Protein AF-A0A7S0Q5D0-F1 (afdb_monomer_lite)

Organism: NCBI:txid221442

Radius of gyration: 21.74 Å; chains: 1; bounding box: 56×38×65 Å

Structure (mmCIF, N/CA/C/O backbone):
data_AF-A0A7S0Q5D0-F1
#
_entry.id   AF-A0A7S0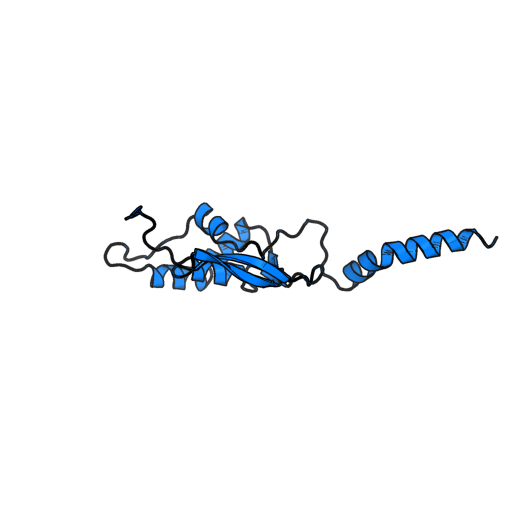Q5D0-F1
#
loop_
_atom_site.group_PDB
_atom_site.id
_atom_site.type_symbol
_atom_site.label_atom_id
_atom_site.label_alt_id
_atom_site.label_comp_id
_atom_site.label_asym_id
_atom_site.label_entity_id
_atom_site.label_seq_id
_atom_site.pdbx_PDB_ins_code
_atom_site.Cartn_x
_atom_site.Cartn_y
_atom_site.Cartn_z
_atom_site.occupancy
_atom_site.B_iso_or_equiv
_atom_site.auth_seq_id
_atom_site.auth_comp_id
_atom_site.auth_asym_id
_atom_site.auth_atom_id
_atom_site.pdbx_PDB_model_num
ATOM 1 N N . VAL A 1 1 ? -14.064 -23.332 18.599 1.00 36.97 1 VAL A N 1
ATOM 2 C CA . VAL A 1 1 ? -14.064 -22.155 19.502 1.00 36.97 1 VAL A CA 1
ATOM 3 C C . VAL A 1 1 ? -12.628 -21.680 19.662 1.00 36.97 1 VAL A C 1
ATOM 5 O O . VAL A 1 1 ? -11.908 -22.211 20.491 1.00 36.97 1 VAL A O 1
ATOM 8 N N . VAL A 1 2 ? -12.196 -20.737 18.822 1.00 27.91 2 VAL A N 1
ATOM 9 C CA . VAL A 1 2 ? -10.916 -20.027 18.974 1.00 27.91 2 VAL A CA 1
ATOM 10 C C . VAL A 1 2 ? -11.267 -18.550 19.072 1.00 27.91 2 VAL A C 1
ATOM 12 O O . VAL A 1 2 ? -11.363 -17.836 18.081 1.00 27.91 2 VAL A O 1
ATOM 15 N N . ALA A 1 3 ? -11.594 -18.129 20.289 1.00 37.66 3 ALA A N 1
ATOM 16 C CA . ALA A 1 3 ? -11.784 -16.732 20.627 1.00 37.66 3 ALA A CA 1
ATOM 17 C C . ALA A 1 3 ? -10.475 -16.237 21.245 1.00 37.66 3 ALA A C 1
ATOM 19 O O . ALA A 1 3 ? -10.245 -16.427 22.437 1.00 37.66 3 ALA A O 1
ATOM 20 N N . THR A 1 4 ? -9.622 -15.609 20.434 1.00 31.86 4 THR A N 1
ATOM 21 C CA . THR A 1 4 ? -8.373 -15.005 20.916 1.00 31.86 4 THR A CA 1
ATOM 22 C C . THR A 1 4 ? -8.216 -13.601 20.329 1.00 31.86 4 THR A C 1
ATOM 24 O O . THR A 1 4 ? -7.584 -13.397 19.306 1.00 31.86 4 THR A O 1
ATOM 27 N N . ILE A 1 5 ? -8.879 -12.631 20.966 1.00 34.00 5 ILE A N 1
ATOM 28 C CA . ILE A 1 5 ? -8.417 -11.244 21.184 1.00 34.00 5 ILE A CA 1
ATOM 29 C C . ILE A 1 5 ? -7.699 -10.557 19.988 1.00 34.00 5 ILE A C 1
ATOM 31 O O . ILE A 1 5 ? -6.670 -9.916 20.153 1.00 34.00 5 ILE A O 1
ATOM 35 N N . HIS A 1 6 ? -8.281 -10.596 18.789 1.00 37.00 6 HIS A N 1
ATOM 36 C CA . HIS A 1 6 ? -8.006 -9.636 17.705 1.00 37.00 6 HIS A CA 1
ATOM 37 C C . HIS A 1 6 ? -9.290 -8.878 17.363 1.00 37.00 6 HIS A C 1
ATOM 39 O O . HIS A 1 6 ? -9.755 -8.852 16.228 1.00 37.00 6 HIS A O 1
ATOM 45 N N . ALA A 1 7 ? -9.915 -8.282 18.381 1.00 41.25 7 ALA A N 1
ATOM 46 C CA . ALA A 1 7 ? -11.093 -7.448 18.194 1.00 41.25 7 ALA A CA 1
ATOM 47 C C . ALA A 1 7 ? -10.728 -6.180 17.393 1.00 41.25 7 ALA A C 1
ATOM 49 O O . ALA A 1 7 ? -10.321 -5.160 17.954 1.00 41.25 7 ALA A O 1
ATOM 50 N N . GLN A 1 8 ? -10.890 -6.319 16.074 1.00 52.19 8 GLN A N 1
ATOM 51 C CA . GLN A 1 8 ? -11.336 -5.329 15.096 1.00 52.19 8 GLN A CA 1
ATOM 52 C C . GLN A 1 8 ? -10.468 -4.075 14.963 1.00 52.19 8 GLN A C 1
ATOM 54 O O . GLN A 1 8 ? -10.854 -2.972 15.347 1.00 52.19 8 GLN A O 1
ATOM 59 N N . VAL A 1 9 ? -9.305 -4.231 14.333 1.00 58.31 9 VAL A N 1
ATOM 60 C CA . VAL A 1 9 ? -8.828 -3.186 13.422 1.00 58.31 9 VAL A CA 1
ATOM 61 C C . VAL A 1 9 ? -9.192 -3.682 12.036 1.00 58.31 9 VAL A C 1
ATOM 63 O O . VAL A 1 9 ? -8.675 -4.710 11.609 1.00 58.31 9 VAL A O 1
ATOM 66 N N . ASP A 1 10 ? -10.130 -3.007 11.378 1.00 67.31 10 ASP A N 1
ATOM 67 C CA . ASP A 1 10 ? -10.406 -3.284 9.976 1.00 67.31 10 ASP A CA 1
ATOM 68 C C . ASP A 1 10 ? -9.189 -2.846 9.152 1.00 67.31 10 ASP A C 1
ATOM 70 O O . ASP A 1 10 ? -8.950 -1.657 8.916 1.00 67.31 10 ASP A O 1
ATOM 74 N N . TYR A 1 11 ? -8.370 -3.827 8.780 1.00 81.44 11 TYR A N 1
ATOM 75 C CA . TYR A 1 11 ? -7.181 -3.606 7.974 1.00 81.44 11 TYR A CA 1
ATOM 76 C C . TYR A 1 11 ? -7.518 -3.279 6.520 1.00 81.44 11 TYR A C 1
ATOM 78 O O . TYR A 1 11 ? -6.618 -2.842 5.806 1.00 81.44 11 TYR A O 1
ATOM 86 N N . ALA A 1 12 ? -8.780 -3.396 6.085 1.00 85.12 12 ALA A N 1
ATOM 87 C CA . ALA A 1 12 ? -9.179 -3.040 4.729 1.00 85.12 12 ALA A CA 1
ATOM 88 C C . ALA A 1 12 ? -8.857 -1.574 4.418 1.00 85.12 12 ALA A C 1
ATOM 90 O O . ALA A 1 12 ? -8.294 -1.295 3.369 1.00 85.12 12 ALA A O 1
ATOM 91 N N . ILE A 1 13 ? -9.088 -0.646 5.356 1.00 90.50 13 ILE A N 1
ATOM 92 C CA . ILE A 1 13 ? -8.782 0.787 5.163 1.00 90.50 13 ILE A CA 1
ATOM 93 C C . ILE A 1 13 ? -7.270 1.026 5.032 1.00 90.50 13 ILE A C 1
ATOM 95 O O . ILE A 1 13 ? -6.822 1.892 4.280 1.00 90.50 13 ILE A O 1
ATOM 99 N N . VAL A 1 14 ? -6.462 0.269 5.778 1.00 91.25 14 VAL A N 1
ATOM 100 C CA . VAL A 1 14 ? -4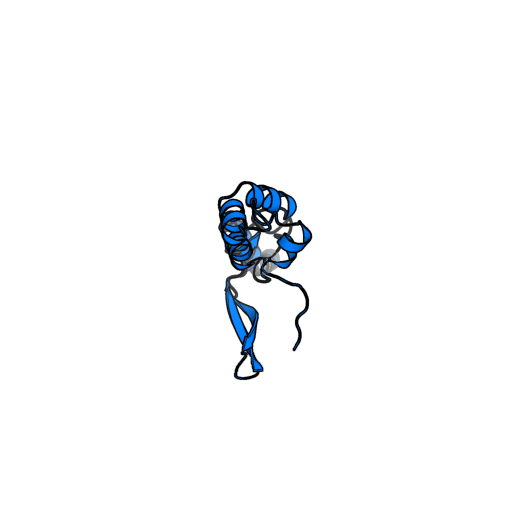.998 0.386 5.729 1.00 91.25 14 VAL A CA 1
ATOM 101 C C . VAL A 1 14 ? -4.457 -0.244 4.444 1.00 91.25 14 VAL A C 1
ATOM 103 O O . VAL A 1 14 ? -3.575 0.327 3.809 1.00 91.25 14 VAL A O 1
ATOM 106 N N . SER A 1 15 ? -5.022 -1.377 4.029 1.00 89.69 15 SER A N 1
ATOM 107 C CA . SER A 1 15 ? -4.735 -2.012 2.743 1.00 89.69 15 SER A CA 1
ATOM 108 C C . SER A 1 15 ? -5.133 -1.099 1.578 1.00 89.69 15 SER A C 1
ATOM 110 O O . SER A 1 15 ? -4.353 -0.911 0.650 1.00 89.69 15 SER A O 1
ATOM 112 N N . GLU A 1 16 ? -6.288 -0.435 1.649 1.00 92.06 16 GLU A N 1
ATOM 113 C CA . GLU A 1 16 ? -6.737 0.550 0.658 1.00 92.06 16 GLU A CA 1
ATOM 114 C C . GLU A 1 16 ? -5.739 1.710 0.541 1.00 92.06 16 GLU A C 1
ATOM 116 O O . GLU A 1 16 ? -5.366 2.094 -0.565 1.00 92.06 16 GLU A O 1
ATOM 121 N N . PHE A 1 17 ? -5.226 2.220 1.668 1.00 94.69 17 PHE A N 1
ATOM 122 C CA . PHE A 1 17 ? -4.152 3.214 1.649 1.00 94.69 17 PHE A CA 1
ATOM 123 C C . PHE A 1 17 ? -2.908 2.689 0.926 1.00 94.69 17 PHE A C 1
ATOM 125 O O . PHE A 1 17 ? -2.362 3.391 0.079 1.00 94.69 17 PHE A O 1
ATOM 132 N N . TRP A 1 18 ? -2.474 1.466 1.229 1.00 93.19 18 TRP A N 1
ATOM 133 C CA . TRP A 1 18 ? -1.308 0.848 0.601 1.00 93.19 18 TRP A CA 1
ATOM 134 C C . TRP A 1 18 ? -1.454 0.720 -0.925 1.00 93.19 18 TRP A C 1
ATOM 136 O O . TRP A 1 18 ? -0.474 0.930 -1.642 1.00 93.19 18 TRP A O 1
ATOM 146 N N . HIS A 1 19 ? -2.663 0.465 -1.429 1.00 92.06 19 HIS A N 1
ATOM 147 C CA . HIS A 1 19 ? -2.967 0.416 -2.865 1.00 92.06 19 HIS A CA 1
ATOM 148 C C . HIS A 1 19 ? -3.274 1.785 -3.490 1.00 92.06 19 HIS A C 1
ATOM 150 O O . HIS A 1 19 ? -3.425 1.875 -4.706 1.00 92.06 19 HIS A O 1
ATOM 156 N N . SER A 1 20 ? -3.364 2.848 -2.690 1.00 93.62 20 SER A N 1
ATOM 157 C CA . SER A 1 20 ? -3.579 4.203 -3.196 1.00 93.62 20 SER A CA 1
ATOM 158 C C . SER A 1 20 ? -2.301 4.799 -3.783 1.00 93.62 20 SER A C 1
ATOM 160 O O . SER A 1 20 ? -1.189 4.462 -3.366 1.00 93.62 20 SER A O 1
ATOM 162 N N . ASP A 1 21 ? -2.464 5.781 -4.668 1.00 91.38 21 ASP A N 1
ATOM 163 C CA . ASP A 1 21 ? -1.346 6.504 -5.288 1.00 91.38 21 ASP A CA 1
ATOM 164 C C . ASP A 1 21 ? -0.511 7.320 -4.282 1.00 91.38 21 ASP A C 1
ATOM 166 O O . ASP A 1 21 ? 0.610 7.737 -4.577 1.00 91.38 21 ASP A O 1
ATOM 170 N N . LEU A 1 22 ? -1.014 7.502 -3.053 1.00 92.38 22 LEU A N 1
ATOM 171 C CA . LEU A 1 22 ? -0.252 8.101 -1.953 1.00 92.38 22 LEU A CA 1
ATOM 172 C C . LEU A 1 22 ? 0.852 7.175 -1.428 1.00 92.38 22 LEU A C 1
ATOM 174 O O . LEU A 1 22 ? 1.857 7.661 -0.908 1.00 92.38 22 LEU A O 1
ATOM 178 N N . ALA A 1 23 ? 0.651 5.858 -1.505 1.00 92.00 23 ALA A N 1
ATOM 179 C CA . ALA A 1 23 ? 1.546 4.868 -0.913 1.00 92.00 23 ALA A CA 1
ATOM 180 C C . ALA A 1 23 ? 2.311 4.058 -1.957 1.00 92.00 23 ALA A C 1
ATOM 182 O O . ALA A 1 23 ? 3.446 3.649 -1.701 1.00 92.00 23 ALA A O 1
ATOM 183 N N . SER A 1 24 ? 1.709 3.820 -3.118 1.00 91.25 24 SER A N 1
ATOM 184 C CA . SER A 1 24 ? 2.317 3.024 -4.173 1.00 91.25 24 SER A CA 1
ATOM 185 C C . SER A 1 24 ? 1.854 3.453 -5.556 1.00 91.25 24 SER A C 1
ATOM 187 O O . SER A 1 24 ? 0.776 4.011 -5.709 1.00 91.25 24 SER A O 1
ATOM 189 N N . VAL A 1 25 ? 2.643 3.140 -6.574 1.00 88.00 25 VAL A N 1
ATOM 190 C CA . VAL A 1 25 ? 2.320 3.342 -7.992 1.00 88.00 25 VAL A CA 1
ATOM 191 C C . VAL A 1 25 ? 2.412 2.010 -8.735 1.00 88.00 25 VAL A C 1
ATOM 193 O O . VAL A 1 25 ? 3.092 1.105 -8.245 1.00 88.00 25 VAL A O 1
ATOM 196 N N . PRO A 1 26 ? 1.760 1.852 -9.898 1.00 83.81 26 PRO A N 1
ATOM 197 C CA . PRO A 1 26 ? 1.950 0.669 -10.733 1.00 83.81 26 PRO A CA 1
ATOM 198 C C . PRO A 1 26 ? 3.436 0.398 -11.015 1.00 83.81 26 PRO A C 1
ATOM 200 O O . PRO A 1 26 ? 4.200 1.319 -11.312 1.00 83.81 26 PRO A O 1
ATOM 203 N N . ASP A 1 27 ? 3.853 -0.863 -10.901 1.00 76.62 27 ASP A N 1
ATOM 204 C CA . ASP A 1 27 ? 5.194 -1.293 -11.299 1.00 76.62 27 ASP A CA 1
ATOM 205 C C . ASP A 1 27 ? 5.235 -1.447 -12.827 1.00 76.62 27 ASP A C 1
ATOM 207 O O . ASP A 1 27 ? 4.801 -2.451 -13.395 1.00 76.62 27 ASP A O 1
ATOM 211 N N . ASN A 1 28 ? 5.742 -0.417 -13.507 1.00 67.44 28 ASN A N 1
ATOM 212 C CA . ASN A 1 28 ? 5.819 -0.391 -14.967 1.00 67.44 28 ASN A CA 1
ATOM 213 C C . ASN A 1 28 ? 6.910 -1.307 -15.544 1.00 67.44 28 ASN A C 1
ATOM 215 O O . ASN A 1 28 ? 6.835 -1.630 -16.731 1.00 67.44 28 ASN A O 1
ATOM 219 N N . GLN A 1 29 ? 7.891 -1.733 -14.736 1.00 62.59 29 GLN A N 1
ATOM 220 C CA . GLN A 1 29 ? 8.965 -2.629 -15.175 1.00 62.59 29 GLN A CA 1
ATOM 221 C C . GLN A 1 29 ? 8.506 -4.090 -15.175 1.00 62.59 29 GLN A C 1
ATOM 223 O O . GLN A 1 29 ? 8.848 -4.851 -16.075 1.00 62.59 29 GLN A O 1
ATOM 228 N N . ASN A 1 30 ? 7.692 -4.485 -14.191 1.00 63.34 30 ASN A N 1
ATOM 229 C CA . ASN A 1 30 ? 7.161 -5.841 -14.082 1.00 63.34 30 ASN A CA 1
ATOM 230 C C . ASN A 1 30 ? 5.633 -5.837 -14.091 1.00 63.34 30 ASN A C 1
ATOM 232 O O . ASN A 1 30 ? 4.990 -6.021 -13.059 1.00 63.34 30 ASN A O 1
ATOM 236 N N . LYS A 1 31 ? 5.044 -5.764 -15.290 1.00 65.12 31 LYS A N 1
ATOM 237 C CA . LYS A 1 31 ? 3.584 -5.855 -15.516 1.00 65.12 31 LYS A CA 1
ATOM 238 C C . LYS A 1 31 ? 2.978 -7.238 -15.214 1.00 65.12 31 LYS A C 1
ATOM 240 O O . LYS A 1 31 ? 1.855 -7.536 -15.616 1.00 65.12 31 LYS A O 1
ATOM 245 N N . ALA A 1 32 ? 3.725 -8.120 -14.554 1.00 66.88 32 ALA A N 1
ATOM 246 C CA . ALA A 1 32 ? 3.255 -9.443 -14.185 1.00 66.88 32 ALA A CA 1
ATOM 247 C C . ALA A 1 32 ? 2.239 -9.341 -13.041 1.00 66.88 32 ALA A C 1
ATOM 249 O O . ALA A 1 32 ? 2.495 -8.698 -12.020 1.00 66.88 32 ALA A O 1
ATOM 250 N N . LYS A 1 33 ? 1.099 -10.019 -13.193 1.00 77.25 33 LYS A N 1
ATOM 251 C CA . LYS A 1 33 ? 0.146 -10.197 -12.095 1.00 77.25 33 LYS A CA 1
ATOM 252 C C . LYS A 1 33 ? 0.716 -11.188 -11.085 1.00 77.25 33 LYS A C 1
ATOM 254 O O . LYS A 1 33 ? 1.275 -12.215 -11.471 1.00 77.25 33 LYS A O 1
ATOM 259 N N . MET A 1 34 ? 0.569 -10.888 -9.801 1.00 78.44 34 MET A N 1
ATOM 260 C CA . MET A 1 34 ? 0.943 -11.784 -8.712 1.00 78.44 34 MET A CA 1
ATOM 261 C C . MET A 1 34 ? -0.286 -12.399 -8.072 1.00 78.44 34 MET A C 1
ATOM 263 O O . MET A 1 34 ? -1.290 -11.723 -7.867 1.00 78.44 34 MET A O 1
ATOM 267 N N . ARG A 1 35 ? -0.169 -13.681 -7.731 1.00 81.81 35 ARG A N 1
ATOM 268 C CA . ARG A 1 35 ? -1.158 -14.403 -6.941 1.00 81.81 35 ARG A CA 1
ATOM 269 C C . ARG A 1 35 ? -0.977 -14.025 -5.471 1.00 81.81 35 ARG A C 1
ATOM 271 O O . ARG A 1 35 ? 0.088 -14.275 -4.913 1.00 81.81 35 ARG A O 1
ATOM 278 N N . ILE A 1 36 ? -2.001 -13.427 -4.880 1.00 81.81 36 ILE A N 1
ATOM 279 C CA . ILE A 1 36 ? -2.071 -13.048 -3.468 1.00 81.81 36 ILE A CA 1
ATOM 280 C C . ILE A 1 36 ? -3.040 -13.998 -2.779 1.00 81.81 36 ILE A C 1
ATOM 282 O O . ILE A 1 36 ? -4.134 -14.231 -3.285 1.00 81.81 36 ILE A O 1
ATOM 286 N N . GLU A 1 37 ? -2.635 -14.578 -1.656 1.00 81.38 37 GLU A N 1
ATOM 287 C CA . GLU A 1 37 ? -3.493 -15.455 -0.863 1.00 81.38 37 GLU A CA 1
ATOM 288 C C . GLU A 1 37 ? -4.426 -14.618 0.018 1.00 81.38 37 GLU A C 1
ATOM 290 O O . GLU A 1 37 ? -3.978 -13.771 0.788 1.00 81.38 37 GLU A O 1
ATOM 295 N N . LEU A 1 38 ? -5.733 -14.843 -0.117 1.00 77.75 38 LEU A N 1
ATOM 296 C CA . LEU A 1 38 ? -6.776 -14.150 0.644 1.00 77.75 38 LEU A CA 1
ATOM 297 C C . LEU A 1 38 ? -7.200 -14.918 1.910 1.00 77.75 38 LEU A C 1
ATOM 299 O O . LEU A 1 38 ? -8.025 -14.421 2.677 1.00 77.75 38 LEU A O 1
ATOM 303 N N . GLY A 1 39 ? -6.637 -16.109 2.131 1.00 79.69 39 GLY A N 1
ATOM 304 C CA . GLY A 1 39 ? -6.989 -17.030 3.211 1.00 79.69 39 GLY A CA 1
ATOM 305 C C . GLY A 1 39 ? -7.750 -18.251 2.699 1.00 79.69 39 GLY A C 1
ATOM 306 O O . GLY A 1 39 ? -7.674 -18.581 1.521 1.00 79.69 39 GLY A O 1
ATOM 307 N N . GLU A 1 40 ? -8.483 -18.925 3.580 1.00 82.50 40 GLU A N 1
ATOM 308 C CA . GLU A 1 40 ? -9.259 -20.129 3.255 1.00 82.50 40 GLU A CA 1
ATOM 309 C C . GLU A 1 40 ? -10.756 -19.803 3.149 1.00 82.50 40 GLU A C 1
ATOM 311 O O . GLU A 1 40 ? -11.291 -19.022 3.944 1.00 82.50 40 GLU A O 1
ATOM 316 N N . ASP A 1 41 ? -11.448 -20.407 2.181 1.00 77.75 41 ASP A N 1
ATOM 317 C CA . ASP A 1 41 ? -12.906 -20.344 2.092 1.00 77.75 41 ASP A CA 1
ATOM 318 C C . ASP A 1 41 ? -13.517 -21.081 3.299 1.00 77.75 41 ASP A C 1
ATOM 320 O O . ASP A 1 41 ? -13.252 -22.272 3.498 1.00 77.75 41 ASP A O 1
ATOM 324 N N . PRO A 1 42 ? -14.365 -20.421 4.105 1.00 75.69 42 PRO A N 1
ATOM 325 C CA . PRO A 1 42 ? -14.947 -21.023 5.301 1.00 75.69 42 PRO A CA 1
ATOM 326 C C . PRO A 1 42 ? -15.871 -22.220 5.021 1.00 75.69 42 PRO A C 1
ATOM 328 O O . PRO A 1 42 ? -16.180 -22.965 5.950 1.00 75.69 42 PRO A O 1
ATOM 331 N N . ASN A 1 43 ? -16.335 -22.406 3.782 1.00 77.94 43 ASN A N 1
ATOM 332 C CA . ASN A 1 43 ? -17.254 -23.480 3.406 1.00 77.94 43 ASN A CA 1
ATOM 333 C C . ASN A 1 43 ? -16.544 -24.681 2.775 1.00 77.94 43 ASN A C 1
ATOM 335 O O . ASN A 1 43 ? -16.977 -25.815 2.978 1.00 77.94 43 ASN A O 1
ATOM 339 N N . THR A 1 44 ? -15.489 -24.444 1.994 1.00 80.50 44 THR A N 1
ATOM 340 C CA . THR A 1 44 ? -14.792 -25.500 1.238 1.00 80.50 44 THR A CA 1
ATOM 341 C C . THR A 1 44 ? -13.422 -25.842 1.815 1.00 80.50 44 THR A C 1
ATOM 343 O O . THR A 1 44 ? -12.906 -26.922 1.537 1.00 80.50 44 THR A O 1
ATOM 346 N N . GLY A 1 45 ? -12.840 -24.963 2.639 1.00 80.44 45 GLY A N 1
ATOM 347 C CA . GLY A 1 45 ? -11.472 -25.097 3.140 1.00 80.44 45 GLY A CA 1
ATOM 348 C C . GLY A 1 45 ? -10.405 -24.909 2.058 1.00 80.44 45 GLY A C 1
ATOM 349 O O . GLY A 1 45 ? -9.239 -25.213 2.292 1.00 80.44 45 GLY A O 1
ATOM 350 N N . GLU A 1 46 ? -10.780 -24.448 0.863 1.00 82.62 46 GLU A N 1
ATOM 351 C CA . GLU A 1 46 ? -9.829 -24.177 -0.211 1.00 82.62 46 GLU A CA 1
ATOM 352 C C . GLU A 1 46 ? -9.172 -22.809 -0.019 1.00 82.62 46 GLU A C 1
ATOM 354 O O . GLU A 1 46 ? -9.825 -21.837 0.363 1.00 82.62 46 GLU A O 1
ATOM 359 N N . HIS A 1 47 ? -7.880 -22.710 -0.334 1.00 80.31 47 HIS A N 1
ATOM 360 C CA . HIS A 1 47 ? -7.188 -21.425 -0.339 1.00 80.31 47 HIS A CA 1
ATOM 361 C C . HIS A 1 47 ? -7.738 -20.534 -1.460 1.00 80.31 47 HIS A C 1
ATOM 363 O O . HIS A 1 47 ? -7.715 -20.891 -2.643 1.00 80.31 47 HIS A O 1
ATOM 369 N N . LEU A 1 48 ? -8.201 -19.348 -1.082 1.00 81.00 48 LEU A N 1
ATOM 370 C CA . LEU A 1 48 ? -8.653 -18.300 -1.978 1.00 81.00 48 LEU A CA 1
ATOM 371 C C . LEU A 1 48 ? -7.469 -17.448 -2.407 1.00 81.00 48 LEU A C 1
ATOM 373 O O . LEU A 1 48 ? -6.600 -17.091 -1.609 1.00 81.00 48 LEU A O 1
ATOM 377 N N . TYR A 1 49 ? -7.459 -17.084 -3.683 1.00 82.38 49 TYR A N 1
ATOM 378 C CA . TYR A 1 49 ? -6.409 -16.256 -4.243 1.00 82.38 49 TYR A CA 1
ATOM 379 C C . TYR A 1 49 ? -6.978 -15.177 -5.142 1.00 82.38 49 TYR A C 1
ATOM 381 O O . TYR A 1 49 ? -7.972 -15.393 -5.833 1.00 82.38 49 TYR A O 1
ATOM 389 N N . ASP A 1 50 ? -6.279 -14.052 -5.178 1.00 81.88 50 ASP A N 1
ATOM 390 C CA . ASP A 1 50 ? -6.558 -12.940 -6.072 1.00 81.88 50 ASP A CA 1
ATOM 391 C C . ASP A 1 50 ? -5.327 -12.609 -6.919 1.00 81.88 50 ASP A C 1
ATOM 393 O O . ASP A 1 50 ? -4.192 -12.927 -6.555 1.00 81.88 50 ASP A O 1
ATOM 397 N N . LEU A 1 51 ? -5.547 -12.000 -8.080 1.00 82.75 51 LEU A N 1
ATOM 398 C CA . LEU A 1 51 ? -4.487 -11.586 -8.992 1.00 82.75 51 LEU A CA 1
ATOM 399 C C . LEU A 1 51 ? -4.331 -10.074 -8.944 1.00 82.75 51 LEU A C 1
ATOM 401 O O . LEU A 1 51 ? -5.130 -9.335 -9.515 1.00 82.75 51 LEU A O 1
ATOM 405 N N . HIS A 1 52 ? -3.261 -9.616 -8.303 1.00 79.75 52 HIS A N 1
ATOM 406 C CA . HIS A 1 52 ? -2.957 -8.194 -8.177 1.00 79.75 52 HIS A CA 1
ATOM 407 C C . HIS A 1 52 ? -1.897 -7.787 -9.190 1.00 79.75 52 HIS A C 1
ATOM 409 O O . HIS A 1 52 ? -0.940 -8.523 -9.441 1.00 79.75 52 HIS A O 1
ATOM 415 N N . GLU A 1 53 ? -2.037 -6.596 -9.762 1.00 82.44 53 GLU A N 1
ATOM 416 C CA . GLU A 1 53 ? -0.927 -5.964 -10.472 1.00 82.44 53 GLU A CA 1
ATOM 417 C C . GLU A 1 53 ? 0.154 -5.574 -9.464 1.00 82.44 53 GLU A C 1
ATOM 419 O O . GLU A 1 53 ? -0.147 -5.095 -8.366 1.00 82.44 53 GLU A O 1
ATOM 424 N N . ARG A 1 54 ? 1.424 -5.794 -9.822 1.00 84.44 54 ARG A N 1
ATOM 425 C CA . ARG A 1 54 ? 2.535 -5.351 -8.981 1.00 84.44 54 ARG A CA 1
ATOM 426 C C . ARG A 1 54 ? 2.506 -3.837 -8.833 1.00 84.44 54 ARG A C 1
ATOM 428 O O . ARG A 1 54 ? 2.297 -3.100 -9.798 1.00 84.44 54 ARG A O 1
ATOM 435 N N . ARG A 1 55 ? 2.764 -3.378 -7.613 1.00 87.81 55 ARG A N 1
ATOM 436 C CA . ARG A 1 55 ? 2.916 -1.962 -7.293 1.00 87.81 55 ARG A CA 1
ATOM 437 C C . ARG A 1 55 ? 4.256 -1.730 -6.613 1.00 87.81 55 ARG A C 1
ATOM 439 O O . ARG A 1 55 ? 4.754 -2.570 -5.867 1.00 87.81 55 ARG A O 1
ATOM 446 N N . ALA A 1 56 ? 4.828 -0.566 -6.846 1.00 87.81 56 ALA A N 1
ATOM 447 C CA . ALA A 1 56 ? 6.052 -0.113 -6.217 1.00 87.81 56 ALA A CA 1
ATOM 448 C C . ALA A 1 56 ? 5.710 0.971 -5.194 1.00 87.81 56 ALA A C 1
ATOM 450 O O . ALA A 1 56 ? 4.962 1.896 -5.503 1.00 87.81 56 ALA A O 1
ATOM 451 N N . GLN A 1 57 ? 6.238 0.882 -3.974 1.00 90.38 57 GLN A N 1
ATOM 452 C CA . GLN A 1 57 ? 6.001 1.932 -2.970 1.00 90.38 57 GLN A CA 1
ATOM 453 C C . GLN A 1 57 ? 6.628 3.253 -3.413 1.00 90.38 57 GLN A C 1
ATOM 455 O O . GLN A 1 57 ? 7.764 3.295 -3.887 1.00 90.38 57 GLN A O 1
ATOM 460 N N . SER A 1 58 ? 5.886 4.335 -3.204 1.00 87.94 58 SER A N 1
ATOM 461 C CA . SER A 1 58 ? 6.255 5.683 -3.646 1.00 87.94 58 SER A CA 1
ATOM 462 C C . SER A 1 58 ? 7.340 6.330 -2.774 1.00 87.94 58 SER A C 1
ATOM 464 O O . SER A 1 58 ? 7.792 7.436 -3.058 1.00 87.94 58 SER A O 1
ATOM 466 N N . GLY A 1 59 ? 7.766 5.671 -1.693 1.00 86.75 59 GLY A N 1
ATOM 467 C CA . GLY A 1 59 ? 8.810 6.158 -0.798 1.00 86.75 59 GLY A CA 1
ATOM 468 C C . GLY A 1 59 ? 9.083 5.206 0.362 1.00 86.75 59 GLY A C 1
ATOM 469 O O . GLY A 1 59 ? 8.530 4.112 0.437 1.00 86.75 59 GLY A O 1
ATOM 470 N N . MET A 1 60 ? 9.928 5.636 1.302 1.00 89.12 60 MET A N 1
ATOM 471 C CA . MET A 1 60 ? 10.262 4.835 2.483 1.00 89.12 60 MET A CA 1
ATOM 472 C C . MET A 1 60 ? 9.030 4.600 3.364 1.00 89.12 60 MET A C 1
ATOM 474 O O . MET A 1 60 ? 8.308 5.544 3.694 1.00 89.12 60 MET A O 1
ATOM 478 N N . ALA A 1 61 ? 8.857 3.378 3.869 1.00 91.19 61 ALA A N 1
ATOM 479 C CA . ALA A 1 61 ? 7.698 3.005 4.682 1.00 91.19 61 ALA A CA 1
ATOM 480 C C . ALA A 1 61 ? 7.453 3.936 5.892 1.00 91.19 61 ALA A C 1
ATOM 482 O O . ALA A 1 61 ? 6.306 4.220 6.237 1.00 91.19 61 ALA A O 1
ATOM 483 N N . ARG A 1 62 ? 8.508 4.483 6.523 1.00 92.38 62 ARG A N 1
ATOM 484 C CA . ARG A 1 62 ? 8.353 5.467 7.616 1.00 92.38 62 ARG A CA 1
ATOM 485 C C . ARG A 1 62 ? 7.723 6.782 7.158 1.00 92.38 62 ARG A C 1
ATOM 487 O O . ARG A 1 62 ? 6.920 7.348 7.896 1.00 92.38 62 ARG A O 1
ATOM 494 N N . MET A 1 63 ? 8.077 7.259 5.965 1.00 92.75 63 MET A N 1
ATOM 495 C CA . MET A 1 63 ? 7.453 8.444 5.373 1.00 92.75 63 MET A CA 1
ATOM 496 C C . MET A 1 63 ? 5.994 8.145 5.041 1.00 92.75 63 MET A C 1
ATOM 498 O O . MET A 1 63 ? 5.116 8.910 5.426 1.00 92.75 63 MET A O 1
ATOM 502 N N . LEU A 1 64 ? 5.723 6.985 4.436 1.00 94.31 64 LEU A N 1
ATOM 503 C CA . LEU A 1 64 ? 4.363 6.554 4.112 1.00 94.31 64 LEU A CA 1
ATOM 504 C C . LEU A 1 64 ? 3.481 6.409 5.357 1.00 94.31 64 LEU A C 1
ATOM 506 O O . LEU A 1 64 ? 2.307 6.753 5.317 1.00 94.31 64 LEU A O 1
ATOM 510 N N . PHE A 1 65 ? 4.035 6.001 6.499 1.00 95.62 65 PHE A N 1
ATOM 511 C CA . PHE A 1 65 ? 3.288 5.975 7.757 1.00 95.62 65 PHE A CA 1
ATOM 512 C C . PHE A 1 65 ? 2.927 7.370 8.277 1.00 95.62 65 PHE A C 1
ATOM 514 O O . PHE A 1 65 ? 1.853 7.562 8.853 1.00 95.62 65 PHE A O 1
ATOM 521 N N . ALA A 1 66 ? 3.802 8.358 8.075 1.00 94.94 66 ALA A N 1
ATOM 522 C CA . ALA A 1 66 ? 3.478 9.748 8.373 1.00 94.94 66 ALA A CA 1
ATOM 523 C C . ALA A 1 66 ? 2.386 10.274 7.426 1.00 94.94 66 ALA A C 1
ATOM 525 O O . ALA A 1 66 ? 1.427 10.884 7.899 1.00 94.94 66 ALA A O 1
ATOM 526 N N . VAL A 1 67 ? 2.476 9.954 6.128 1.00 95.44 67 VAL A N 1
ATOM 527 C CA . VAL A 1 67 ? 1.448 10.279 5.123 1.00 95.44 67 VAL A CA 1
ATOM 528 C C . VAL A 1 67 ? 0.110 9.644 5.496 1.00 95.44 67 VAL A C 1
ATOM 530 O O . VAL A 1 67 ? -0.892 10.347 5.567 1.00 95.44 67 VAL A O 1
ATOM 533 N N . PHE A 1 68 ? 0.089 8.354 5.843 1.00 95.19 68 PHE A N 1
ATOM 534 C CA . PHE A 1 68 ? -1.111 7.661 6.310 1.00 95.19 68 PHE A CA 1
ATOM 535 C C . PHE A 1 68 ? -1.759 8.406 7.477 1.00 95.19 68 PHE A C 1
ATOM 537 O O . PHE A 1 68 ? -2.946 8.719 7.424 1.00 95.19 68 PHE A O 1
ATOM 544 N N . ARG A 1 69 ? -0.978 8.757 8.508 1.00 94.00 69 ARG A N 1
ATOM 545 C CA . ARG A 1 69 ? -1.474 9.464 9.701 1.00 94.00 69 ARG A CA 1
ATOM 546 C C . ARG A 1 69 ? -2.081 10.834 9.402 1.00 94.00 69 ARG A C 1
ATOM 548 O O . ARG A 1 69 ? -2.954 11.253 10.162 1.00 94.00 69 ARG A O 1
ATOM 555 N N . ALA A 1 70 ? -1.604 11.506 8.357 1.00 94.75 70 ALA A N 1
ATOM 556 C CA . ALA A 1 70 ? -2.110 12.794 7.888 1.00 94.75 70 ALA A CA 1
ATOM 557 C C . ALA A 1 70 ? -3.245 12.662 6.853 1.00 94.75 70 ALA A C 1
ATOM 559 O O . ALA A 1 70 ? -3.913 13.645 6.549 1.00 94.75 70 ALA A O 1
ATOM 560 N N . SER A 1 71 ? -3.468 11.465 6.308 1.00 94.56 71 SER A N 1
ATOM 561 C CA . SER A 1 71 ? -4.445 11.214 5.249 1.00 94.56 71 SER A CA 1
ATOM 562 C C . SER A 1 71 ? -5.868 10.985 5.772 1.00 94.56 71 SER A C 1
ATOM 564 O O . SER A 1 71 ? -6.088 10.632 6.934 1.00 94.56 71 SER A O 1
ATOM 566 N N . GLN A 1 72 ? -6.839 11.067 4.859 1.00 94.75 72 GLN A N 1
ATOM 567 C CA . GLN A 1 72 ? -8.238 10.704 5.114 1.00 94.75 72 GLN A CA 1
ATOM 568 C C . GLN A 1 72 ? -8.421 9.246 5.568 1.00 94.75 72 GLN A C 1
ATOM 570 O O . GLN A 1 72 ? -9.371 8.944 6.287 1.00 94.75 72 GLN A O 1
ATOM 575 N N . PHE A 1 73 ? -7.500 8.342 5.210 1.00 93.62 73 PHE A N 1
ATOM 576 C CA . PHE A 1 73 ? -7.556 6.936 5.615 1.00 93.62 73 PHE A CA 1
ATOM 577 C C . PHE A 1 73 ? -7.402 6.774 7.129 1.00 93.62 73 PHE A C 1
ATOM 579 O O . PHE A 1 73 ? -8.098 5.964 7.737 1.00 93.62 73 PHE A O 1
ATOM 586 N N . ALA A 1 74 ? -6.550 7.581 7.771 1.00 92.31 74 ALA A N 1
ATOM 587 C CA . ALA A 1 74 ? -6.413 7.546 9.223 1.00 92.31 74 ALA A CA 1
ATOM 588 C C . ALA A 1 74 ? -7.666 8.069 9.941 1.00 92.31 74 ALA A C 1
ATOM 590 O O . ALA A 1 74 ? -7.997 7.554 11.008 1.00 92.31 74 ALA A O 1
ATOM 591 N N . SER A 1 75 ? -8.363 9.059 9.377 1.00 92.12 75 SER A N 1
ATOM 592 C CA . SER A 1 75 ? -9.643 9.538 9.916 1.00 92.12 75 SER A CA 1
ATOM 593 C C . SER A 1 75 ? -10.731 8.476 9.767 1.00 92.12 75 SER A C 1
ATOM 595 O O . SER A 1 75 ? -11.339 8.097 10.766 1.00 92.12 75 SER A O 1
ATOM 597 N N . ARG A 1 76 ? -10.870 7.891 8.567 1.00 93.19 76 ARG A N 1
ATOM 598 C CA . ARG A 1 76 ? -11.792 6.773 8.298 1.00 93.19 76 ARG A CA 1
ATOM 599 C C . ARG A 1 76 ? -11.551 5.594 9.238 1.00 93.19 76 ARG A C 1
ATOM 601 O O . ARG A 1 76 ? -12.500 5.034 9.772 1.00 93.19 76 ARG A O 1
ATOM 608 N N . LEU A 1 77 ? -10.288 5.244 9.499 1.00 91.06 77 LEU A N 1
ATOM 609 C CA . LEU A 1 77 ? -9.949 4.170 10.434 1.00 91.06 77 LEU A CA 1
ATOM 610 C C . LEU A 1 77 ? -10.402 4.490 11.866 1.00 91.06 77 LEU A C 1
ATOM 612 O O . LEU A 1 77 ? -10.925 3.614 12.557 1.00 91.06 77 LEU A O 1
ATOM 616 N N . ARG A 1 78 ? -10.208 5.731 12.332 1.00 91.06 78 ARG A N 1
ATOM 617 C CA . ARG A 1 78 ? -10.645 6.146 13.675 1.00 91.06 78 ARG A CA 1
ATOM 618 C C . ARG A 1 78 ? -12.163 6.113 13.801 1.00 91.06 78 ARG A C 1
ATOM 620 O O . ARG A 1 78 ? -12.657 5.631 14.812 1.00 91.06 78 ARG A O 1
ATOM 627 N N . GLU A 1 79 ? -12.878 6.574 12.782 1.00 90.19 79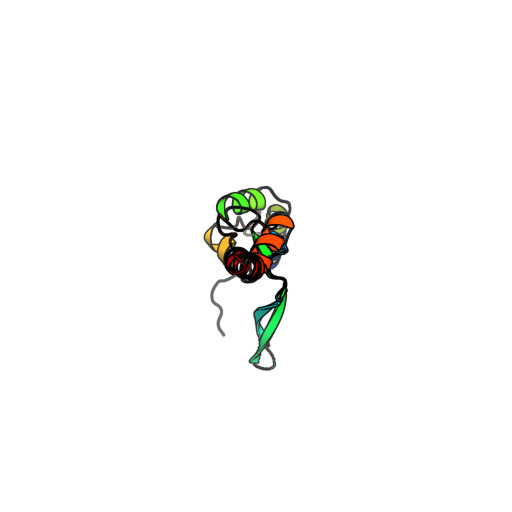 GLU A N 1
ATOM 628 C CA . GLU A 1 79 ? -14.342 6.546 12.737 1.00 90.19 79 GLU A CA 1
ATOM 629 C C . GLU A 1 79 ? -14.877 5.110 12.708 1.00 90.19 79 GLU A C 1
ATOM 631 O O . GLU A 1 79 ? -15.724 4.758 13.525 1.00 90.19 79 GLU A O 1
ATOM 636 N N . ALA A 1 80 ? -14.319 4.243 11.858 1.00 87.62 80 ALA A N 1
ATOM 637 C CA . ALA A 1 80 ? -14.725 2.839 11.755 1.00 87.62 80 ALA A CA 1
ATOM 638 C C . ALA A 1 80 ? -14.481 2.044 13.050 1.00 87.62 80 ALA A C 1
ATOM 640 O O . ALA A 1 80 ? -15.210 1.110 13.370 1.00 87.62 80 ALA A O 1
ATOM 641 N N . THR A 1 81 ? -13.458 2.421 13.818 1.00 87.19 81 THR A N 1
ATOM 642 C CA . THR A 1 81 ? -13.101 1.768 15.089 1.00 87.19 81 THR A CA 1
ATOM 643 C C . THR A 1 81 ? -13.601 2.530 16.319 1.00 87.19 81 THR A C 1
ATOM 645 O O . THR A 1 81 ? -13.240 2.202 17.458 1.00 87.19 81 THR A O 1
ATOM 648 N N . HIS A 1 82 ? -14.436 3.550 16.110 1.00 86.19 82 HIS A N 1
ATOM 649 C CA . HIS A 1 82 ? -15.033 4.330 17.177 1.00 86.19 82 HIS A CA 1
ATOM 650 C C . HIS A 1 82 ? -16.037 3.472 17.949 1.00 86.19 82 HIS A C 1
ATOM 652 O O . HIS A 1 82 ? -17.012 2.955 17.407 1.00 86.19 82 HIS A O 1
ATOM 658 N N . THR A 1 83 ? -15.823 3.330 19.254 1.00 86.25 83 THR A N 1
ATOM 659 C CA . THR A 1 83 ? -16.732 2.576 20.125 1.00 86.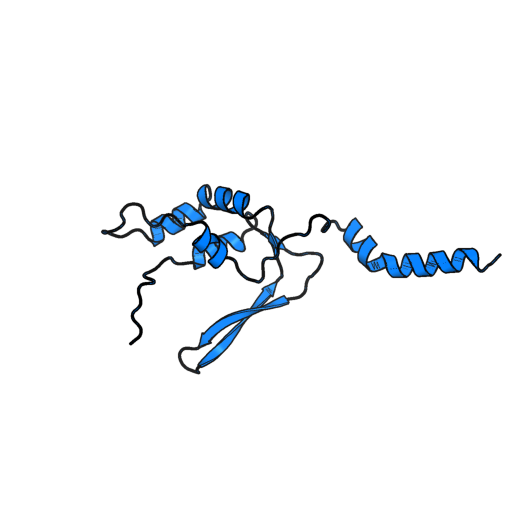25 83 THR A CA 1
ATOM 660 C C . THR A 1 83 ? -16.935 3.319 21.432 1.00 86.25 83 THR A C 1
ATOM 662 O O . THR A 1 83 ? -16.109 4.135 21.831 1.00 86.25 83 THR A O 1
ATOM 665 N N . ARG A 1 84 ? -17.984 2.975 22.186 1.00 83.31 84 ARG A N 1
ATOM 666 C CA . ARG A 1 84 ? -18.213 3.549 23.525 1.00 83.31 84 ARG A CA 1
ATOM 667 C C . ARG A 1 84 ? -17.007 3.381 24.468 1.00 83.31 84 ARG A C 1
ATOM 669 O O . ARG A 1 84 ? -16.797 4.215 25.339 1.00 83.31 84 ARG A O 1
ATOM 676 N N . LYS A 1 85 ? -16.211 2.316 24.296 1.00 84.88 85 LYS A N 1
ATOM 677 C CA . LYS A 1 85 ? -14.976 2.063 25.065 1.00 84.88 85 LYS A CA 1
ATOM 678 C C . LYS A 1 85 ? -13.736 2.756 24.472 1.00 84.88 85 LYS A C 1
ATOM 680 O O . LYS A 1 85 ? -12.723 2.853 25.156 1.00 84.88 85 LYS A O 1
ATOM 685 N N . ARG A 1 86 ? -13.794 3.208 23.214 1.00 82.62 86 ARG A N 1
ATOM 686 C CA . ARG A 1 86 ? -12.721 3.910 22.488 1.00 82.62 86 ARG A CA 1
ATOM 687 C C . ARG A 1 86 ? -13.307 5.120 21.742 1.00 82.62 86 ARG A C 1
ATOM 689 O O . ARG A 1 86 ? -13.503 5.041 20.528 1.00 82.62 86 ARG A O 1
ATOM 696 N N . PRO A 1 87 ? -13.568 6.235 22.449 1.00 84.38 87 PRO A N 1
ATOM 697 C CA . PRO A 1 87 ? -14.228 7.411 21.871 1.00 84.38 87 PRO A CA 1
ATOM 698 C C . PRO A 1 87 ? -13.369 8.163 20.842 1.00 84.38 87 PRO A C 1
ATOM 700 O O . PRO A 1 87 ? -13.869 9.008 20.120 1.00 84.38 87 PRO A O 1
ATOM 703 N N . ASN A 1 88 ? -12.073 7.861 20.748 1.00 85.56 88 ASN A N 1
ATOM 704 C CA . ASN A 1 88 ? -11.171 8.468 19.761 1.00 85.56 88 ASN A CA 1
ATOM 705 C C . ASN A 1 88 ? -10.802 7.504 18.615 1.00 85.56 88 ASN A C 1
ATOM 707 O O . ASN A 1 88 ? -9.933 7.821 17.801 1.00 85.56 88 ASN A O 1
ATOM 711 N N . GLY A 1 89 ? -11.410 6.311 18.581 1.00 86.38 89 GLY A N 1
ATOM 712 C CA . GLY A 1 89 ? -11.031 5.240 17.662 1.00 86.38 89 GLY A CA 1
ATOM 713 C C . GLY A 1 89 ? -9.646 4.647 17.941 1.00 86.38 89 GLY A C 1
ATOM 714 O O . GLY A 1 89 ? -9.009 4.908 18.967 1.00 86.38 89 GLY A O 1
ATOM 715 N N . VAL A 1 90 ? -9.172 3.811 17.020 1.00 87.69 90 VAL A N 1
ATOM 716 C CA . VAL A 1 90 ? -7.849 3.183 17.070 1.00 87.69 90 VAL A CA 1
ATOM 717 C C . VAL A 1 90 ? -6.810 4.072 16.396 1.00 87.69 90 VAL A C 1
ATOM 719 O O . VAL A 1 90 ? -6.963 4.516 15.259 1.00 87.69 90 VAL A O 1
ATOM 722 N N . LYS A 1 91 ? -5.686 4.272 17.088 1.00 88.06 91 LYS A N 1
ATOM 723 C CA . LYS A 1 91 ? -4.465 4.815 16.494 1.00 88.06 91 LYS A CA 1
ATOM 724 C C . LYS A 1 91 ? -3.557 3.659 16.087 1.00 88.06 91 LYS A C 1
ATOM 726 O O . LYS A 1 91 ? -3.030 2.963 16.949 1.00 88.06 91 LYS A O 1
ATOM 731 N N . LEU A 1 92 ? -3.365 3.484 14.782 1.00 88.56 92 LEU A N 1
ATOM 732 C CA . LEU A 1 92 ? -2.564 2.393 14.231 1.00 88.56 92 LEU A CA 1
ATOM 733 C C . LEU A 1 92 ? -1.091 2.484 14.676 1.00 88.56 92 LEU A C 1
ATOM 735 O O . LEU A 1 92 ? -0.449 3.541 14.569 1.00 88.56 92 LEU A O 1
ATOM 739 N N . GLY A 1 93 ? -0.561 1.369 15.180 1.00 91.19 93 GLY A N 1
ATOM 740 C CA . GLY A 1 93 ? 0.858 1.209 15.494 1.00 91.19 93 GLY A CA 1
ATOM 741 C C . GLY A 1 93 ? 1.711 0.964 14.245 1.00 91.19 93 GLY A C 1
ATOM 742 O O . GLY A 1 93 ? 1.206 0.540 13.212 1.00 91.19 93 GLY A O 1
ATOM 743 N N . TRP A 1 94 ? 3.025 1.190 14.348 1.00 92.06 94 TRP A N 1
ATOM 744 C CA . TRP A 1 94 ? 3.965 0.948 13.239 1.00 92.06 94 TRP A CA 1
ATOM 745 C C . TRP A 1 94 ? 3.951 -0.510 12.765 1.00 92.06 94 TRP A C 1
ATOM 747 O O . TRP A 1 94 ? 3.869 -0.774 11.572 1.00 92.06 94 TRP A O 1
ATOM 757 N N . ARG A 1 95 ? 3.974 -1.458 13.708 1.00 90.94 95 ARG A N 1
ATOM 758 C CA . ARG A 1 95 ? 3.928 -2.891 13.398 1.00 90.94 95 ARG A CA 1
ATOM 759 C C . ARG A 1 95 ? 2.659 -3.264 12.626 1.00 90.94 95 ARG A C 1
ATOM 761 O O . ARG A 1 95 ? 2.752 -3.861 11.567 1.00 90.94 95 ARG A O 1
ATOM 768 N N . GLN A 1 96 ? 1.503 -2.817 13.116 1.00 89.94 96 GLN A N 1
ATOM 769 C CA . GLN A 1 96 ? 0.205 -3.066 12.480 1.00 89.94 96 GLN A CA 1
ATOM 770 C C . GLN A 1 96 ? 0.105 -2.435 11.087 1.00 89.94 96 GLN A C 1
ATOM 772 O O . GLN A 1 96 ? -0.543 -2.984 10.207 1.00 89.94 96 GLN A O 1
ATOM 777 N N . PHE A 1 97 ? 0.737 -1.278 10.882 1.00 92.00 97 PHE A N 1
ATOM 778 C CA . PHE A 1 97 ? 0.794 -0.626 9.577 1.00 92.00 97 PHE A CA 1
ATOM 779 C C . PHE A 1 97 ? 1.571 -1.449 8.545 1.00 92.00 97 PHE A C 1
ATOM 781 O O . PHE A 1 97 ? 1.127 -1.552 7.404 1.00 92.00 97 PHE A O 1
ATOM 788 N N . LEU A 1 98 ? 2.696 -2.049 8.948 1.00 91.00 98 LEU A N 1
ATOM 789 C CA . LEU A 1 98 ? 3.475 -2.935 8.083 1.00 91.00 98 LEU A CA 1
ATOM 790 C C . LEU A 1 98 ? 2.782 -4.280 7.847 1.00 91.00 98 LEU A C 1
ATOM 792 O O . LEU A 1 98 ? 2.796 -4.759 6.724 1.00 91.00 98 LEU A O 1
ATOM 796 N N . GLU A 1 99 ? 2.155 -4.864 8.871 1.00 88.75 99 GLU A N 1
ATOM 797 C CA . GLU A 1 99 ? 1.394 -6.120 8.744 1.00 88.75 99 GLU A CA 1
ATOM 798 C C . GLU A 1 99 ? 0.206 -5.988 7.776 1.00 88.75 99 GLU A C 1
ATOM 800 O O . GLU A 1 99 ? -0.204 -6.965 7.166 1.00 88.75 99 GLU A O 1
ATOM 805 N N . ALA A 1 100 ? -0.331 -4.777 7.604 1.00 89.12 100 ALA A N 1
ATOM 806 C CA . ALA A 1 100 ? -1.421 -4.494 6.672 1.00 89.12 100 ALA A CA 1
ATOM 807 C C . ALA A 1 100 ? -0.967 -4.269 5.220 1.00 89.12 100 ALA A C 1
ATOM 809 O O . ALA A 1 100 ? -1.794 -3.981 4.352 1.00 89.12 100 ALA A O 1
ATOM 810 N N . LYS A 1 101 ? 0.343 -4.295 4.963 1.00 90.12 101 LYS A N 1
ATOM 811 C CA . LYS A 1 101 ? 0.897 -4.078 3.633 1.00 90.12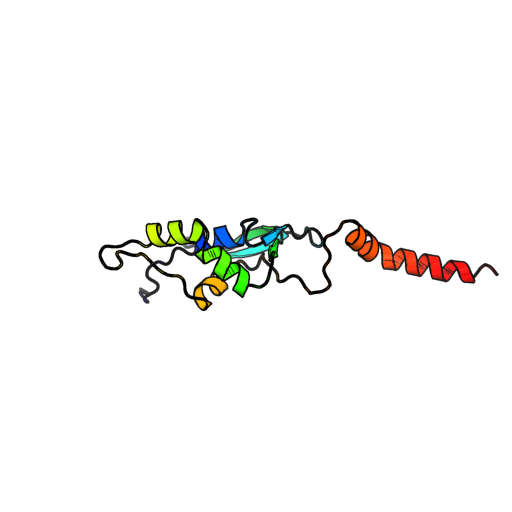 101 LYS A CA 1
ATOM 812 C C . LYS A 1 101 ? 0.657 -5.322 2.780 1.00 90.12 101 LYS A C 1
ATOM 814 O O . LYS A 1 101 ? 1.064 -6.413 3.156 1.00 90.12 101 LYS A O 1
ATOM 819 N N . CYS A 1 102 ? 0.045 -5.133 1.615 1.00 87.62 102 CYS A N 1
ATOM 820 C CA . CYS A 1 102 ? -0.141 -6.214 0.654 1.00 87.62 102 CYS A CA 1
ATOM 821 C C . CYS A 1 102 ? 1.194 -6.639 0.026 1.00 87.62 102 CYS A C 1
ATOM 823 O O . CYS A 1 102 ? 2.022 -5.792 -0.327 1.00 87.62 102 CYS A O 1
ATOM 825 N N . ASP A 1 103 ? 1.361 -7.942 -0.194 1.00 87.31 103 ASP A N 1
ATOM 826 C CA . ASP A 1 103 ? 2.550 -8.518 -0.830 1.00 87.31 103 ASP A CA 1
ATOM 827 C C . ASP A 1 103 ? 2.711 -8.090 -2.298 1.00 87.31 103 ASP A C 1
ATOM 829 O O . ASP A 1 103 ? 3.812 -8.160 -2.852 1.00 87.31 103 ASP A O 1
ATOM 833 N N . CYS A 1 104 ? 1.651 -7.576 -2.937 1.00 86.31 104 CYS A N 1
ATOM 834 C CA . CYS A 1 104 ? 1.745 -6.998 -4.279 1.00 86.31 104 CYS A CA 1
ATOM 835 C C . CYS A 1 104 ? 2.582 -5.705 -4.329 1.00 86.31 104 CYS A C 1
ATOM 837 O O . CYS A 1 104 ? 3.029 -5.317 -5.410 1.00 86.31 104 CYS A O 1
ATOM 839 N N . ILE A 1 105 ? 2.835 -5.070 -3.175 1.00 89.25 105 ILE A N 1
ATOM 840 C CA . ILE A 1 105 ? 3.548 -3.795 -3.063 1.00 89.25 105 ILE A CA 1
ATOM 841 C C . ILE A 1 105 ? 5.003 -4.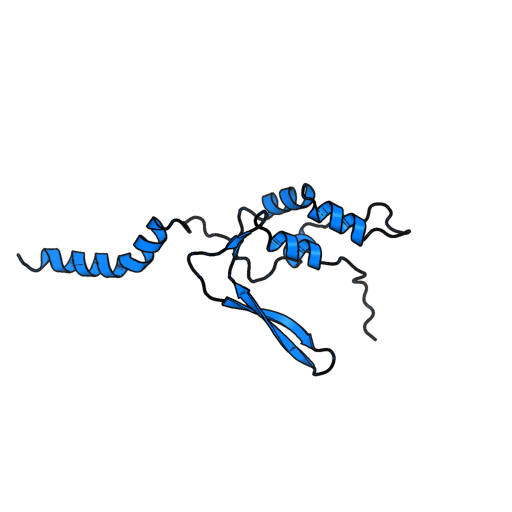030 -2.650 1.00 89.25 105 ILE A C 1
ATOM 843 O O . ILE A 1 105 ? 5.309 -4.406 -1.517 1.00 89.25 105 ILE A O 1
ATOM 847 N N . GLN A 1 106 ? 5.939 -3.738 -3.545 1.00 86.00 106 GLN A N 1
ATOM 848 C CA . GLN A 1 106 ? 7.365 -4.009 -3.349 1.00 86.00 106 GLN A CA 1
ATOM 849 C C . GLN A 1 106 ? 8.176 -2.730 -3.122 1.00 86.00 106 GLN A C 1
ATOM 851 O O . GLN A 1 106 ? 7.819 -1.655 -3.602 1.00 86.00 106 GLN A O 1
ATOM 856 N N . GLU A 1 107 ? 9.244 -2.827 -2.318 1.00 84.00 107 GLU A N 1
ATOM 857 C CA . GLU A 1 107 ? 10.230 -1.740 -2.166 1.00 84.00 107 GLU A CA 1
ATOM 858 C C . GLU A 1 107 ? 10.914 -1.472 -3.501 1.00 84.00 107 GLU A C 1
ATOM 860 O O . GLU A 1 107 ? 11.445 -2.405 -4.098 1.00 84.00 107 GLU A O 1
ATOM 865 N N . ARG A 1 108 ? 10.936 -0.205 -3.940 1.00 73.88 108 ARG A N 1
ATOM 866 C CA . ARG A 1 108 ? 11.801 0.189 -5.054 1.00 73.88 108 ARG A CA 1
ATOM 867 C C . ARG A 1 108 ? 13.245 0.014 -4.626 1.00 73.88 108 ARG A C 1
ATOM 869 O O . ARG A 1 108 ? 13.664 0.562 -3.601 1.00 73.88 108 ARG A O 1
ATOM 876 N N . LYS A 1 109 ? 14.028 -0.697 -5.427 1.00 69.94 109 LYS A N 1
ATOM 877 C CA . LYS A 1 109 ? 15.477 -0.705 -5.240 1.00 69.94 109 LYS A CA 1
ATOM 878 C C . LYS A 1 109 ? 16.035 0.671 -5.619 1.00 69.94 109 LYS A C 1
ATOM 880 O O . LYS A 1 109 ? 15.517 1.305 -6.535 1.00 69.94 109 LYS A O 1
ATOM 885 N N . PRO A 1 110 ? 17.133 1.126 -4.990 1.00 59.22 110 PRO A N 1
ATOM 886 C CA . PRO A 1 110 ? 17.715 2.449 -5.247 1.00 59.22 110 PRO A CA 1
ATOM 887 C C . PRO A 1 110 ? 18.076 2.761 -6.712 1.00 59.22 110 PRO A C 1
ATOM 889 O O . PRO A 1 110 ? 18.308 3.919 -7.035 1.00 59.22 110 PRO A O 1
ATOM 892 N N . MET A 1 111 ? 18.150 1.751 -7.588 1.00 61.44 111 MET A N 1
ATOM 893 C CA . MET A 1 111 ? 18.500 1.886 -9.011 1.00 61.44 111 MET A CA 1
ATOM 894 C C . MET A 1 111 ? 17.333 1.581 -9.967 1.00 61.44 111 MET A C 1
ATOM 896 O O . MET A 1 111 ? 17.529 1.560 -11.179 1.00 61.44 111 MET A O 1
ATOM 900 N N . GLU A 1 112 ? 16.126 1.322 -9.460 1.00 64.06 112 GLU A N 1
ATOM 901 C CA . GLU A 1 112 ? 14.953 1.067 -10.304 1.00 64.06 112 GLU A CA 1
ATOM 902 C C . GLU A 1 112 ? 14.357 2.405 -10.791 1.00 64.06 112 GLU A C 1
ATOM 904 O O . GLU A 1 112 ? 13.551 3.028 -10.098 1.00 64.06 112 GLU A O 1
ATOM 909 N N . CYS A 1 113 ? 14.774 2.871 -11.983 1.00 65.19 113 CYS A N 1
ATOM 910 C CA . CYS A 1 113 ? 14.065 3.928 -12.727 1.00 65.19 113 CYS A CA 1
ATOM 911 C C . CYS A 1 113 ? 12.959 3.302 -13.573 1.00 65.19 113 CYS A C 1
ATOM 913 O O . CYS A 1 113 ? 13.231 2.522 -14.483 1.00 65.19 113 CYS A O 1
ATOM 915 N N . ASP A 1 114 ? 11.716 3.688 -13.324 1.00 59.88 114 ASP A N 1
ATOM 916 C CA . ASP A 1 114 ? 10.534 3.322 -14.113 1.00 59.88 114 ASP A CA 1
ATOM 917 C C . ASP A 1 114 ? 10.304 4.247 -15.317 1.00 59.88 114 ASP A C 1
ATOM 919 O O . ASP A 1 114 ? 9.279 4.161 -15.993 1.00 59.88 114 ASP A O 1
ATOM 923 N N . CYS A 1 115 ? 11.255 5.135 -15.600 1.00 67.12 115 CYS A N 1
ATOM 924 C CA . CYS A 1 115 ? 11.237 5.947 -16.800 1.00 67.12 115 CYS A CA 1
ATOM 925 C C . CYS A 1 115 ? 11.315 5.064 -18.057 1.00 67.12 115 CYS A C 1
ATOM 927 O O . CYS A 1 115 ? 12.007 4.037 -18.089 1.00 67.12 115 CYS A O 1
ATOM 929 N N . GLN A 1 116 ? 10.608 5.485 -19.110 1.00 65.88 116 GLN A N 1
ATOM 930 C CA . GLN A 1 116 ? 10.559 4.775 -20.391 1.00 65.88 116 GLN A CA 1
ATOM 931 C C . GLN A 1 116 ? 11.968 4.540 -20.957 1.00 65.88 116 GLN A C 1
ATOM 933 O O . GLN A 1 116 ? 12.259 3.448 -21.438 1.00 65.88 116 GLN A O 1
ATOM 938 N N . ASP A 1 117 ? 12.856 5.524 -20.802 1.00 70.75 117 ASP A N 1
ATOM 939 C CA . ASP A 1 117 ? 14.242 5.456 -21.267 1.00 70.75 117 ASP A CA 1
ATOM 940 C C . ASP A 1 117 ? 15.049 4.366 -20.553 1.00 70.75 117 ASP A C 1
ATOM 942 O O . ASP A 1 117 ? 15.709 3.561 -21.208 1.00 70.75 117 ASP A O 1
ATOM 946 N N . CYS A 1 118 ? 14.980 4.279 -19.219 1.00 68.88 118 CYS A N 1
ATOM 947 C CA . CYS A 1 118 ? 15.700 3.231 -18.493 1.00 68.88 118 CYS A CA 1
ATOM 948 C C . CYS A 1 118 ? 15.131 1.844 -18.779 1.00 68.88 118 CYS A C 1
ATOM 950 O O . CYS A 1 118 ? 15.913 0.916 -18.960 1.00 68.88 118 CYS A O 1
ATOM 952 N N . THR A 1 119 ? 13.807 1.708 -18.889 1.00 69.06 119 THR A N 1
ATOM 953 C CA . THR A 1 119 ? 13.177 0.430 -19.264 1.00 69.06 119 THR A CA 1
ATOM 954 C C . THR A 1 119 ? 13.664 -0.024 -20.641 1.00 69.06 119 THR A C 1
ATOM 956 O O . THR A 1 119 ? 14.156 -1.143 -20.787 1.00 69.06 119 THR A O 1
ATOM 959 N N . TYR A 1 120 ? 13.641 0.879 -21.628 1.00 72.19 120 TYR A N 1
ATOM 960 C CA . TYR A 1 120 ? 14.141 0.609 -22.973 1.00 72.19 120 TYR A CA 1
ATOM 961 C C . TYR A 1 120 ? 15.620 0.206 -22.965 1.00 72.19 120 TYR A C 1
ATOM 963 O O . TYR A 1 120 ? 15.993 -0.782 -23.601 1.00 72.19 120 TYR A O 1
ATOM 971 N N . VAL A 1 121 ? 16.468 0.929 -22.225 1.00 75.69 121 VAL A N 1
ATOM 972 C CA . VAL A 1 121 ? 17.894 0.601 -22.107 1.00 75.69 121 VAL A CA 1
ATOM 973 C C . VAL A 1 121 ? 18.082 -0.775 -21.480 1.00 75.69 121 VAL A C 1
ATOM 975 O O . VAL A 1 121 ? 18.821 -1.573 -22.042 1.00 75.69 121 VAL A O 1
ATOM 978 N N . THR A 1 122 ? 17.421 -1.097 -20.366 1.00 72.31 122 THR A N 1
ATOM 979 C CA . THR A 1 122 ? 17.588 -2.389 -19.684 1.00 72.31 122 THR A CA 1
ATOM 980 C C . THR A 1 122 ? 17.156 -3.567 -20.558 1.00 72.31 122 THR A C 1
ATOM 982 O O . THR A 1 122 ? 17.894 -4.548 -20.657 1.00 72.31 122 THR A O 1
ATOM 985 N N . GLU A 1 123 ? 16.010 -3.467 -21.235 1.00 76.38 123 GLU A N 1
ATOM 986 C CA . GLU A 1 123 ? 15.503 -4.528 -22.116 1.00 76.38 123 GLU A CA 1
ATOM 987 C C . GLU A 1 123 ? 16.411 -4.751 -23.335 1.00 76.38 123 GLU A C 1
ATOM 989 O O . GLU A 1 123 ? 16.655 -5.889 -23.745 1.00 76.38 123 GLU A O 1
ATOM 994 N N . ASN A 1 124 ? 16.973 -3.672 -23.888 1.00 80.44 124 ASN A N 1
ATOM 995 C CA . ASN A 1 124 ? 17.757 -3.717 -25.123 1.00 80.44 124 ASN A CA 1
ATOM 996 C C . ASN A 1 124 ? 19.276 -3.765 -24.897 1.00 80.44 124 ASN A C 1
ATOM 998 O O . ASN A 1 124 ? 20.025 -3.952 -25.857 1.00 80.44 124 ASN A O 1
ATOM 1002 N N . LEU A 1 125 ? 19.758 -3.663 -23.652 1.00 81.00 125 LEU A N 1
ATOM 1003 C CA . LEU A 1 125 ? 21.190 -3.620 -23.325 1.00 81.00 125 LEU A CA 1
ATOM 1004 C C . LEU A 1 125 ? 21.940 -4.833 -23.884 1.00 81.00 125 LEU A C 1
ATOM 1006 O O . LEU A 1 125 ? 23.035 -4.714 -24.430 1.00 81.00 125 LEU A O 1
ATOM 1010 N N . SER A 1 126 ? 21.331 -6.015 -23.785 1.00 79.88 126 SER A N 1
ATOM 1011 C CA . SER A 1 126 ? 21.921 -7.264 -24.275 1.00 79.88 126 SER A CA 1
ATOM 1012 C C . SER A 1 126 ? 22.053 -7.300 -25.805 1.00 79.88 126 SER A C 1
ATOM 1014 O O . SER A 1 126 ? 23.064 -7.786 -26.323 1.00 79.88 126 SER A O 1
ATOM 1016 N N . LEU A 1 127 ? 21.066 -6.750 -26.523 1.00 81.56 127 LEU A N 1
ATOM 1017 C CA . LEU A 1 127 ? 21.078 -6.605 -27.979 1.00 81.56 127 LEU A CA 1
ATOM 1018 C C . LEU A 1 127 ? 22.134 -5.586 -28.402 1.00 81.56 127 LEU A C 1
ATOM 1020 O O . LEU A 1 127 ? 22.916 -5.860 -29.311 1.00 81.56 127 LEU A O 1
ATOM 1024 N N . TRP A 1 128 ? 22.217 -4.461 -27.692 1.00 80.06 128 TRP A N 1
ATOM 1025 C CA . TRP A 1 128 ? 23.204 -3.424 -27.959 1.00 80.06 128 TRP A CA 1
ATOM 1026 C C . TRP A 1 128 ? 24.636 -3.923 -27.736 1.00 80.06 128 TRP A C 1
ATOM 1028 O O . TRP A 1 128 ? 25.470 -3.801 -28.631 1.00 80.06 128 TRP A O 1
ATOM 1038 N N . HIS A 1 129 ? 24.909 -4.611 -26.621 1.00 85.06 129 HIS A N 1
ATOM 1039 C CA . HIS A 1 129 ? 26.211 -5.245 -26.373 1.00 85.06 129 HIS A CA 1
ATOM 1040 C C . HIS A 1 129 ? 26.562 -6.305 -27.427 1.00 85.06 129 HIS A C 1
ATOM 1042 O O . HIS A 1 129 ? 27.732 -6.488 -27.766 1.00 85.06 129 HIS A O 1
ATOM 1048 N N . ARG A 1 130 ? 25.570 -7.038 -27.951 1.00 81.25 130 ARG A N 1
ATOM 1049 C CA . ARG A 1 130 ? 25.790 -8.004 -29.037 1.00 81.25 130 ARG A CA 1
ATOM 1050 C C . ARG A 1 130 ? 26.152 -7.299 -30.345 1.00 81.25 130 ARG A C 1
ATOM 1052 O O . ARG A 1 130 ? 27.108 -7.726 -30.982 1.00 81.25 130 ARG A O 1
ATOM 1059 N N . ALA A 1 131 ? 25.438 -6.236 -30.707 1.00 81.88 131 ALA A N 1
ATOM 1060 C CA . ALA A 1 131 ? 25.724 -5.440 -31.899 1.00 81.88 131 ALA A CA 1
ATOM 1061 C C . ALA A 1 131 ? 27.112 -4.781 -31.821 1.00 81.88 131 ALA A C 1
ATOM 1063 O O . ALA A 1 131 ? 27.899 -4.898 -32.754 1.00 81.88 131 ALA A O 1
ATOM 1064 N N . GLN A 1 132 ? 27.455 -4.190 -30.674 1.00 79.62 132 GLN A N 1
ATOM 1065 C CA . GLN A 1 132 ? 28.743 -3.532 -30.450 1.00 79.62 132 GLN A CA 1
ATOM 1066 C C . GLN A 1 132 ? 29.936 -4.490 -30.593 1.00 79.62 132 GLN A C 1
ATOM 1068 O O . GLN A 1 132 ? 30.974 -4.105 -31.125 1.00 79.62 132 GLN A O 1
ATOM 1073 N N . ARG A 1 133 ? 29.798 -5.754 -30.164 1.00 76.81 133 ARG A N 1
ATOM 1074 C CA . ARG A 1 133 ? 30.838 -6.777 -30.382 1.00 76.81 133 ARG A CA 1
ATOM 1075 C C . ARG A 1 133 ? 31.069 -7.089 -31.863 1.00 76.81 133 ARG A C 1
ATOM 1077 O O . ARG A 1 133 ? 32.186 -7.445 -32.218 1.00 76.81 133 ARG A O 1
ATOM 1084 N N . GLY A 1 134 ? 30.047 -6.947 -32.708 1.00 73.06 134 GLY A N 1
ATOM 1085 C CA . GLY A 1 134 ? 30.162 -7.138 -34.157 1.00 73.06 134 GLY A CA 1
ATOM 1086 C C . GLY A 1 134 ? 30.862 -5.981 -34.875 1.00 73.06 134 GLY A C 1
ATOM 1087 O O . GLY A 1 134 ? 31.484 -6.200 -35.905 1.00 73.06 134 GLY A O 1
ATOM 1088 N N . TRP A 1 135 ? 30.840 -4.768 -34.313 1.00 71.81 135 TRP A N 1
ATOM 1089 C CA . TRP A 1 135 ? 31.424 -3.576 -34.949 1.00 71.81 135 TRP A CA 1
ATOM 1090 C C . TRP A 1 135 ? 32.951 -3.611 -35.076 1.00 71.81 135 TRP A C 1
ATOM 1092 O O . TRP A 1 135 ? 33.507 -2.901 -35.905 1.00 71.81 135 TRP A O 1
ATOM 1102 N N . PHE A 1 136 ? 33.629 -4.437 -34.280 1.00 63.25 136 PHE A N 1
ATOM 1103 C CA . PHE A 1 136 ? 35.086 -4.592 -34.322 1.00 63.25 136 PHE A CA 1
ATOM 1104 C C . PHE A 1 136 ? 35.545 -5.854 -35.073 1.00 63.25 136 PHE A C 1
ATOM 1106 O O . PHE A 1 136 ? 36.734 -6.154 -35.058 1.00 63.25 136 PHE A O 1
ATOM 1113 N N . GLN A 1 137 ? 34.630 -6.615 -35.690 1.00 61.38 137 GLN A N 1
ATOM 1114 C CA . GLN A 1 137 ? 34.958 -7.844 -36.431 1.00 61.38 137 GLN A CA 1
ATOM 1115 C C . GLN A 1 137 ? 34.973 -7.673 -37.962 1.00 61.38 137 GLN A C 1
ATOM 1117 O O . GLN A 1 137 ? 35.338 -8.614 -38.658 1.00 61.38 137 GLN A O 1
ATOM 1122 N N . GLU A 1 138 ? 34.632 -6.490 -38.485 1.00 56.34 138 GLU A N 1
ATOM 1123 C CA . GLU A 1 138 ? 34.690 -6.157 -39.923 1.00 56.34 138 GLU A CA 1
ATOM 1124 C C . GLU A 1 138 ? 35.881 -5.238 -40.281 1.00 56.34 138 GLU A C 1
ATOM 1126 O O . GLU A 1 138 ? 35.764 -4.365 -41.140 1.00 56.34 138 GLU A O 1
ATOM 1131 N N . GLY A 1 139 ? 37.025 -5.414 -39.606 1.00 50.50 139 GLY A N 1
ATOM 1132 C CA . GLY A 1 139 ? 38.291 -4.725 -39.900 1.00 50.50 139 GLY A CA 1
ATOM 1133 C C . GLY A 1 139 ? 39.385 -5.688 -40.329 1.00 50.50 139 GLY A C 1
ATOM 1134 O O . GLY A 1 139 ? 39.633 -6.642 -39.559 1.00 50.50 139 GLY A O 1
#

Sequence (139 aa):
VVATIHAQVDYAIVSEFWHSDLASVPDNQNKAKMRIELGEDPNTGEHLYDLHERRAQSGMARMLFAVFRASQFASRLREATHTRKRPNGVKLGWRQFLEAKCDCIQERKPMECDCQDCTYVTENLSLWHRAQRGWFQEG

Foldseek 3Di:
DDDDDPPDQPLVLLQVLCPDPLFWDFPLLDQAWDWFWPAADPPPRDTDTDTHGAIETPDDLVVSLVVCCVDPSVVVSQVVQDDPVRNRRDDDDSVNSVVSRTPSYDYDDPPDDSDPVVSVCVVCVVVVVVVVVVVVVPD

Secondary structure (DSSP, 8-state):
----S-----THHHHHHHHSTTTEEE-SS---EEEEEEEE-TTT-PEEEEEEEPEEESS-HHHHHHHHHHSHHHHHHHHHT-BTTBTT-----HHHHHHT--TTEEPPPTT---SHHHHHHHHHHHHHHHHHHHTTS--

pLDDT: mean 79.66, std 14.49, range [27.91, 95.62]

=== Feature glossary ===
Key to the feature types in this record:

— What the protein is —

Primary structure: the covalent order of the twenty standard amino acids along the backbone. Two proteins with the same sequence will (almost always) fold to the same structure; two with 30% identity often share a fold but not the details.

Database cross-references. InterPro integrates a dozen domain/family signature databases into unified entries with residue-range hits. GO terms attach function/process/location labels with evidence codes. CATH codes position the fold in a four-level structural taxonomy. Organism is the NCBI-taxonomy species name.

— Where its atoms are —

The mmCIF block holds the 3D Cartesian coordinates of each backbone atom (N, Cα, C, O) in ångströms. mmCIF is the PDB's canonical archive format — a tagged-loop text representation of the atomic model.

Six rendered views show the 3D structure from the faces of a cube — i.e. along ±x, ±y, ±z. Rendering representation is drawn randomly per protein from cartoon (secondary-structure ribbons), sticks (backbone bonds), or molecular surface; coloring is either N→C rainbow (blue at the N-terminus through red at the C-terminus) or one color per chain.

— Local backbone conformation —

DSSP 8-state secondary structure assigns each residue one of H (α-helix), G (3₁₀-helix), I (π-helix), E (extended β-strand), B (isolated β-bridge), T (hydrogen-bonded turn), S (bend), or '-' (coil). The assignment is computed from backbone hydrogen-bond geometry via the Kabsch–Sander algorithm.

P-SEA three-state annotation labels each residue as helix, strand, or coil based purely on the geometry of the Cα trace. It serves as a fallback when the full backbone (and thus DSSP) is unavailable.

The φ/ψ torsion pair specifies the backbone conformation at each residue. φ rotates about the N–Cα bond, ψ about the Cα–C bond. Steric clashes forbid most of the (φ, ψ) plane — the allowed regions (α-helix basin, β-sheet basin, left-handed helix) are the Ramachandran-allowed regions.

— Global shape and packing —

The geometric summary reports three shape descriptors. Rg (radius of gyration) measures how spread out the Cα atoms are about their centre of mass; compact globular proteins have small Rg, elongated or unfolded ones large. Cα contacts (<8 Å, |i−j|>4) count long-range residue pairs in spatial proximity — high for tightly packed folds, near zero for rods or random coil. The bounding-box extents give the protein's footprint along x, y, z in Å.

Accessible surface area quantifies burial. A residue with SASA near zero is packed into the hydrophobic core; one with SASA >100 Å² sits on the surface. Computed here via the Shrake–Rupley numerical algorithm with a 1.4 Å probe.

Plot images: a contact map (which residues are close in 3D, as an N×N binary image), a Ramachandran scatter (backbone torsion angles, revealing secondary-structure composition at a glance), and — for AlphaFold structures — a PAE heatmap (pairwise prediction confidence).

— Structural neighborhood —

The Foldseek 3Di string encodes local tertiary geometry as a 20-letter alphabet — one character per residue — derived from the relative positions of nearby Cα atoms. Unlike the amino-acid sequence, 3Di is a direct function of the 3D structure, so two proteins with the same fold have similar 3Di strings even at low sequence identity.

Nearest PDB neighbors are the top structural matches found by Foldseek when searching this structure against the entire Protein Data Bank. Each hit reports a TM-score (0 to 1; >0.5 almost always implies the same fold) and an E-value. These are *structural* homologs — they may share no detectable sequence similarity.

— Confidence and disorder —

For AlphaFold models, the B-factor field carries pLDDT — the model's own estimate of local accuracy on a 0–100 scale. Regions with pLDDT<50 should be treated as essentially unmodeled; they often correspond to intrinsically disordered segments.

B-factor (Debye–Waller factor) reflects atomic displacement in the crystal lattice. It is an experimental observable (units Å²), not a prediction; low values mean the atom is pinned down, high values mean it moves or is heterogeneous across the crystal.

Predicted aligned error is AlphaFold's pairwise confidence. Unlike pLDDT (per-residue), PAE is per-residue-pair and captures whether two parts of the structure are correctly placed relative to each other. Units are ångströms of expected positional error.